Protein AF-A0A9Q2RU84-F1 (afdb_monomer_lite)

Radius of gyration: 15.93 Å; chains: 1; bounding box: 31×32×41 Å

Sequence (48 aa):
MALAACGADGEPVQPTMNAGVSLGTSGVGTHVGLGLRKGPFSVGYRVK

Foldseek 3Di:
DDPPPPPPPPDDQDKDKDWDWDQDPVGIDIKIKIWTDDPVDIDIDMDD

Structure (mmCIF, N/CA/C/O backbone):
data_AF-A0A9Q2RU84-F1
#
_entry.id   AF-A0A9Q2RU84-F1
#
loop_
_atom_site.group_PDB
_atom_site.id
_atom_site.type_symbol
_atom_site.label_atom_id
_atom_site.label_alt_id
_atom_site.label_comp_id
_atom_site.label_asym_id
_atom_site.label_entity_id
_atom_site.label_seq_id
_atom_site.pdbx_PDB_ins_code
_atom_site.Cartn_x
_atom_site.Cartn_y
_atom_site.Cartn_z
_atom_site.occupancy
_atom_site.B_iso_or_equiv
_atom_site.auth_seq_id
_atom_site.auth_comp_id
_atom_site.auth_asym_id
_atom_site.auth_atom_id
_atom_site.pdbx_PDB_model_num
ATOM 1 N N . MET A 1 1 ? -7.446 -20.967 26.512 1.00 39.75 1 MET A N 1
ATOM 2 C CA . MET A 1 1 ? -6.985 -19.611 26.152 1.00 39.75 1 MET A CA 1
ATOM 3 C C . MET A 1 1 ? -7.123 -19.452 24.645 1.00 39.75 1 MET A C 1
ATOM 5 O O . MET A 1 1 ? -6.221 -19.826 23.915 1.00 39.75 1 MET A O 1
ATOM 9 N N . ALA A 1 2 ? -8.281 -19.003 24.172 1.00 52.19 2 ALA A N 1
ATOM 10 C CA . ALA A 1 2 ? -8.483 -18.612 22.782 1.00 52.19 2 ALA A CA 1
ATOM 11 C C . ALA A 1 2 ? -8.835 -17.131 22.845 1.00 52.19 2 ALA A C 1
ATOM 13 O O . ALA A 1 2 ? -9.898 -16.767 23.344 1.00 52.19 2 ALA A O 1
ATOM 14 N N . LEU A 1 3 ? -7.887 -16.275 22.470 1.00 42.66 3 LEU A N 1
ATOM 15 C CA . LEU A 1 3 ? -8.162 -14.860 22.303 1.00 42.66 3 LEU A CA 1
ATOM 16 C C . LEU A 1 3 ? -9.131 -14.798 21.126 1.00 42.66 3 LEU A C 1
ATOM 18 O O . LEU A 1 3 ? -8.714 -15.055 19.998 1.00 42.66 3 LEU A O 1
ATOM 22 N N . ALA A 1 4 ? -10.420 -14.585 21.405 1.00 47.41 4 ALA A N 1
ATOM 23 C CA . ALA A 1 4 ? -11.415 -14.318 20.383 1.00 47.41 4 ALA A CA 1
ATOM 24 C C . ALA A 1 4 ? -10.805 -13.270 19.453 1.00 47.41 4 ALA A C 1
ATOM 26 O O . ALA A 1 4 ? -10.592 -12.122 19.850 1.00 47.41 4 ALA A O 1
ATOM 27 N N . ALA A 1 5 ? -10.424 -13.699 18.250 1.00 52.19 5 ALA A N 1
ATOM 28 C CA . ALA A 1 5 ? -10.044 -12.785 17.201 1.00 52.19 5 ALA A CA 1
ATOM 29 C C . ALA A 1 5 ? -11.220 -11.823 17.092 1.00 52.19 5 ALA A C 1
ATOM 31 O O . ALA A 1 5 ? -12.351 -12.258 16.876 1.00 52.19 5 ALA A O 1
ATOM 32 N N . CYS A 1 6 ? -10.970 -10.550 17.377 1.00 57.53 6 CYS A N 1
ATOM 33 C CA . CYS A 1 6 ? -11.965 -9.494 17.356 1.00 57.53 6 CYS A CA 1
ATOM 34 C C . CYS A 1 6 ? -12.621 -9.467 15.958 1.00 57.53 6 CYS A C 1
ATOM 36 O O 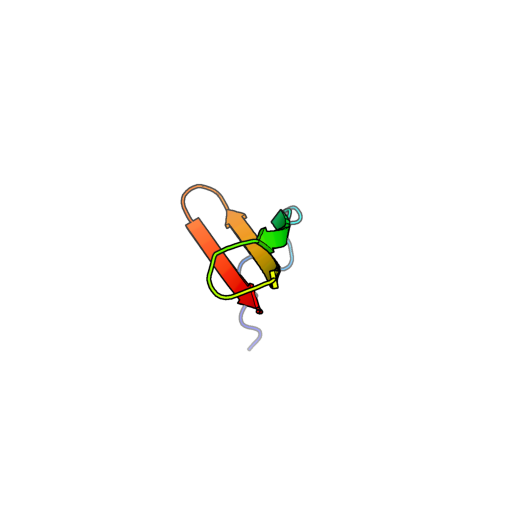. CYS A 1 6 ? -12.128 -8.804 15.051 1.00 57.53 6 CYS A O 1
ATOM 38 N N . GLY A 1 7 ? -13.688 -10.250 15.756 1.00 53.66 7 GLY A N 1
ATOM 39 C CA . GLY A 1 7 ? -14.383 -10.407 14.476 1.00 53.66 7 GLY A CA 1
ATOM 40 C C . GLY A 1 7 ? -14.117 -11.671 13.644 1.00 53.66 7 GLY A C 1
ATOM 41 O O . GLY A 1 7 ? -14.429 -11.623 12.462 1.00 53.66 7 GLY A O 1
ATOM 42 N N . ALA A 1 8 ? -13.611 -12.788 14.188 1.00 54.25 8 ALA A N 1
ATOM 43 C CA . ALA A 1 8 ? -13.623 -14.061 13.431 1.00 54.25 8 ALA A CA 1
ATOM 44 C C . ALA A 1 8 ? -15.040 -14.646 13.216 1.00 54.25 8 ALA A C 1
ATOM 46 O O . ALA A 1 8 ? -15.187 -15.591 12.449 1.00 54.25 8 ALA A O 1
ATOM 47 N N . ASP A 1 9 ? -16.055 -14.057 13.859 1.00 55.47 9 ASP A N 1
ATOM 48 C CA . ASP A 1 9 ? -17.484 -14.383 13.715 1.00 55.47 9 ASP A CA 1
ATOM 49 C C . ASP A 1 9 ? -18.346 -13.118 13.477 1.00 55.47 9 ASP A C 1
ATOM 51 O O . ASP A 1 9 ? -19.494 -13.015 13.894 1.00 55.47 9 ASP A O 1
ATOM 55 N N . GLY A 1 10 ? -17.754 -12.071 12.891 1.00 59.38 10 GLY A N 1
ATOM 56 C CA . GLY A 1 10 ? -18.489 -10.881 12.445 1.00 59.38 10 GLY A CA 1
ATOM 57 C C . GLY A 1 10 ? -18.662 -10.891 10.928 1.00 59.38 10 GLY A C 1
ATOM 58 O O . GLY A 1 10 ? -17.786 -11.415 10.242 1.00 59.38 10 GLY A O 1
ATOM 59 N N . GLU A 1 11 ? -19.750 -10.285 10.421 1.00 59.59 11 GLU A N 1
ATOM 60 C CA . GLU A 1 11 ? -19.990 -10.014 8.987 1.00 59.59 11 GLU A CA 1
ATOM 61 C C . GLU A 1 11 ? -18.660 -9.705 8.267 1.00 59.59 11 GLU A C 1
ATOM 63 O O . GLU A 1 11 ? -17.898 -8.861 8.768 1.00 59.59 11 GLU A O 1
ATOM 68 N N . PRO A 1 12 ? -18.343 -10.374 7.141 1.00 62.78 12 PRO A N 1
ATOM 69 C CA . PRO A 1 12 ? -17.073 -10.202 6.449 1.00 62.78 12 PRO A CA 1
ATOM 70 C C . PRO A 1 12 ? -16.731 -8.719 6.245 1.00 62.78 12 PRO A C 1
ATOM 72 O O . PRO A 1 12 ? -17.446 -7.988 5.558 1.00 62.78 12 PRO A O 1
ATOM 75 N N . VAL A 1 13 ? -15.622 -8.251 6.833 1.00 73.12 13 VAL A N 1
ATOM 76 C CA . VAL A 1 13 ? -15.106 -6.903 6.552 1.00 73.12 13 VAL A CA 1
ATOM 77 C C . VAL A 1 13 ? -14.664 -6.892 5.099 1.00 73.12 13 VAL A C 1
ATOM 79 O O . VAL A 1 13 ? -13.691 -7.559 4.759 1.00 73.12 13 VAL A O 1
ATOM 82 N N . GLN A 1 14 ? -15.372 -6.147 4.250 1.00 82.06 14 GLN A N 1
ATOM 83 C CA . GLN A 1 14 ? -15.044 -6.062 2.830 1.00 82.06 14 GLN A CA 1
ATOM 84 C C . GLN A 1 14 ? -13.714 -5.314 2.649 1.00 82.06 14 GLN A C 1
ATOM 86 O O . GLN A 1 14 ? -13.644 -4.111 2.934 1.00 82.06 14 GLN A O 1
ATOM 91 N N . PRO A 1 15 ? -12.643 -5.994 2.201 1.00 81.19 15 PRO A N 1
ATOM 92 C CA . PRO A 1 15 ? -11.397 -5.322 1.899 1.00 81.19 15 PRO A CA 1
ATOM 93 C C . PRO A 1 15 ? -11.553 -4.477 0.636 1.00 81.19 15 PRO A C 1
ATOM 95 O O . PRO A 1 15 ? -12.259 -4.840 -0.303 1.00 81.19 15 PRO A O 1
ATOM 98 N N . THR A 1 16 ? -10.834 -3.364 0.583 1.00 87.69 16 THR A N 1
ATOM 99 C CA . THR A 1 16 ? -10.666 -2.580 -0.639 1.00 87.69 16 THR A CA 1
ATOM 100 C C . THR A 1 16 ? -9.313 -2.902 -1.249 1.00 87.69 16 THR A C 1
ATOM 102 O O . THR A 1 16 ? -8.296 -2.800 -0.560 1.00 87.69 16 THR A O 1
ATOM 105 N N . MET A 1 17 ? -9.284 -3.237 -2.535 1.00 91.38 17 MET A N 1
ATOM 106 C CA . MET A 1 17 ? -8.045 -3.394 -3.291 1.00 91.38 17 MET A CA 1
ATOM 107 C C . MET A 1 17 ? -7.892 -2.235 -4.272 1.00 91.38 17 MET A C 1
ATOM 109 O O . MET A 1 17 ? -8.821 -1.917 -5.011 1.00 91.38 17 MET A O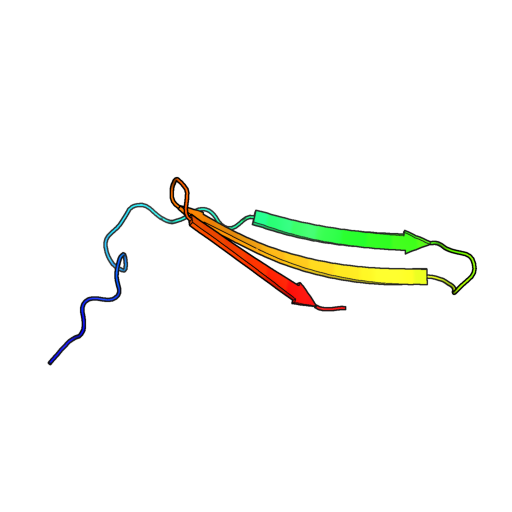 1
ATOM 113 N N . ASN A 1 18 ? -6.711 -1.623 -4.302 1.00 90.81 18 ASN A N 1
ATOM 114 C CA . ASN A 1 18 ? -6.340 -0.641 -5.312 1.00 90.81 18 ASN A CA 1
ATOM 115 C C . ASN A 1 18 ? -5.084 -1.119 -6.043 1.00 90.81 18 ASN A C 1
ATOM 117 O O . ASN A 1 18 ? -4.067 -1.384 -5.416 1.00 90.81 18 ASN A O 1
ATOM 121 N N .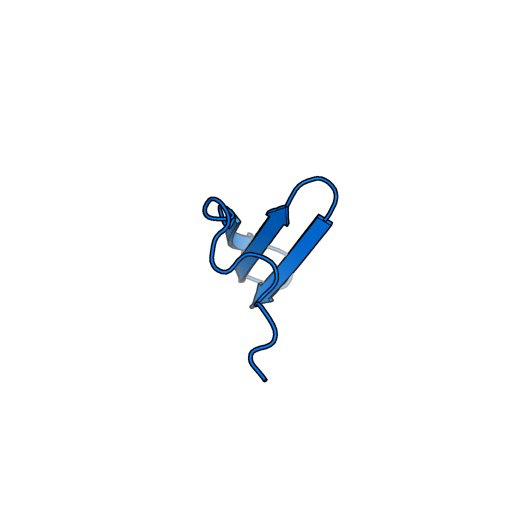 ALA A 1 19 ? -5.134 -1.200 -7.365 1.00 92.81 19 ALA A N 1
ATOM 122 C CA . ALA A 1 19 ? -3.959 -1.432 -8.196 1.00 92.81 19 ALA A CA 1
ATOM 123 C C . ALA A 1 19 ? -3.838 -0.268 -9.174 1.00 92.81 19 ALA A C 1
ATOM 125 O O . ALA A 1 19 ? -4.843 0.183 -9.724 1.00 92.81 19 ALA A O 1
ATOM 126 N N . GLY A 1 20 ? -2.629 0.249 -9.356 1.00 93.75 20 GLY A N 1
ATOM 127 C CA . GLY A 1 20 ? -2.414 1.415 -10.196 1.00 93.75 20 GLY A CA 1
ATOM 128 C C . GLY A 1 20 ? -1.048 1.420 -10.852 1.00 93.75 20 GLY A C 1
ATOM 129 O O . GLY A 1 20 ? -0.079 0.863 -10.335 1.00 93.75 20 GLY A O 1
ATOM 130 N N . VAL A 1 21 ? -0.991 2.092 -11.996 1.00 93.69 21 VAL A N 1
ATOM 131 C CA . VAL A 1 21 ? 0.243 2.424 -12.701 1.00 93.69 21 VAL A CA 1
ATOM 132 C C . VAL A 1 21 ? 0.376 3.940 -12.680 1.00 93.69 21 VAL A C 1
ATOM 134 O O . VAL A 1 21 ? -0.581 4.662 -12.952 1.00 93.69 21 VAL A O 1
ATOM 137 N N . SER A 1 22 ? 1.550 4.433 -12.3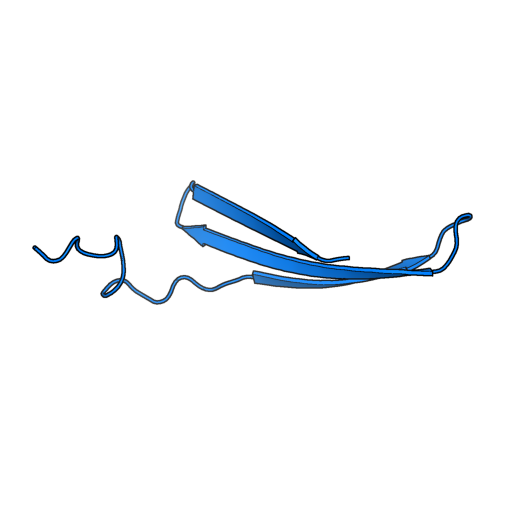18 1.00 91.12 22 SER A N 1
ATOM 138 C CA . SER A 1 22 ? 1.874 5.853 -12.268 1.00 91.12 22 SER A CA 1
ATOM 139 C C . SER A 1 22 ? 2.990 6.137 -13.261 1.00 91.12 22 SER A C 1
ATOM 141 O O . SER A 1 22 ? 4.012 5.453 -13.254 1.00 91.12 22 SER A O 1
ATOM 143 N N . LEU A 1 23 ? 2.787 7.138 -14.116 1.00 93.94 23 LEU A N 1
ATOM 144 C CA . LEU A 1 23 ? 3.800 7.643 -15.035 1.00 93.94 23 LEU A CA 1
ATOM 145 C C . LEU A 1 23 ? 4.215 9.037 -14.571 1.00 93.94 23 LEU A C 1
ATOM 147 O O . LEU A 1 23 ? 3.364 9.890 -14.324 1.00 93.94 23 LEU A O 1
ATOM 151 N N . GLY A 1 24 ? 5.517 9.266 -14.457 1.00 91.62 24 GLY 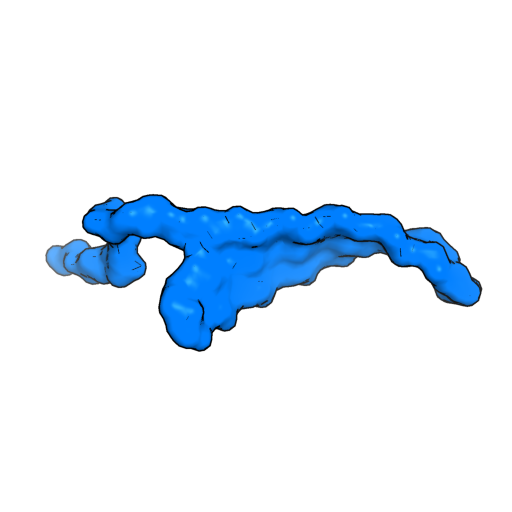A N 1
ATOM 152 C CA . GLY A 1 24 ? 6.079 10.565 -14.114 1.00 91.62 24 GLY A CA 1
ATOM 153 C C . GLY A 1 24 ? 7.447 10.764 -14.748 1.00 91.62 24 GLY A C 1
ATOM 154 O O . GLY A 1 24 ? 7.973 9.891 -15.435 1.00 91.62 24 GLY A O 1
ATOM 155 N N . THR A 1 25 ? 8.060 11.912 -14.484 1.00 92.00 25 THR A N 1
ATOM 156 C CA . THR A 1 25 ? 9.420 12.231 -14.947 1.00 92.00 25 THR A CA 1
ATOM 157 C C . THR A 1 25 ? 10.481 11.248 -14.447 1.00 92.00 25 THR A C 1
ATOM 159 O O . THR A 1 25 ? 11.518 11.099 -15.082 1.00 92.00 25 THR A O 1
ATOM 162 N N . SER A 1 26 ? 10.220 10.544 -13.344 1.00 89.88 26 SER A N 1
ATOM 163 C CA . SER A 1 26 ? 11.070 9.484 -12.788 1.00 89.88 26 SER A CA 1
ATOM 164 C C . SER A 1 26 ? 10.812 8.087 -13.376 1.00 89.88 26 SER A C 1
ATOM 166 O O . SER A 1 26 ? 11.457 7.128 -12.955 1.00 89.88 26 SER A O 1
ATOM 168 N N . GLY A 1 27 ? 9.899 7.956 -14.344 1.00 91.00 27 GLY A N 1
ATOM 169 C CA . GLY A 1 27 ? 9.591 6.705 -15.037 1.00 91.00 27 GLY A CA 1
ATOM 170 C C . GLY A 1 27 ? 8.200 6.149 -14.729 1.00 91.00 27 GLY A C 1
ATOM 171 O O . GLY A 1 27 ? 7.279 6.881 -14.358 1.00 91.00 27 GLY A O 1
ATOM 172 N N . VAL A 1 28 ? 8.050 4.836 -14.930 1.00 93.38 28 VAL A N 1
ATOM 173 C CA . VAL A 1 28 ? 6.797 4.092 -14.734 1.00 93.38 28 VAL A CA 1
ATOM 174 C C . VAL A 1 28 ? 6.895 3.258 -13.461 1.00 93.38 28 VAL A C 1
ATOM 176 O O . VAL A 1 28 ? 7.851 2.506 -13.284 1.00 93.38 28 VAL A O 1
ATOM 179 N N . GLY A 1 29 ? 5.905 3.381 -12.580 1.00 92.88 29 GLY A N 1
ATOM 180 C CA . GLY A 1 29 ? 5.807 2.598 -11.353 1.00 92.88 29 GLY A CA 1
ATOM 181 C C . GLY A 1 29 ? 4.447 1.934 -11.216 1.00 92.88 29 GLY A C 1
ATOM 182 O O . GLY A 1 29 ? 3.422 2.527 -11.544 1.00 92.88 29 GLY A O 1
ATOM 183 N N . THR A 1 30 ? 4.430 0.710 -10.708 1.00 93.69 30 THR A N 1
ATOM 184 C CA . THR A 1 30 ? 3.212 0.040 -10.252 1.00 93.69 30 THR A CA 1
ATOM 185 C C . THR A 1 30 ? 3.020 0.275 -8.761 1.00 93.69 30 THR A C 1
ATOM 187 O O . THR A 1 30 ? 3.940 0.690 -8.060 1.00 93.69 30 THR A O 1
ATOM 190 N N . HIS A 1 31 ? 1.804 0.065 -8.277 1.00 91.56 31 HIS A N 1
ATOM 191 C CA . HIS A 1 31 ? 1.552 -0.112 -6.857 1.00 91.56 31 HIS A CA 1
ATOM 192 C C . HIS A 1 31 ? 0.294 -0.947 -6.655 1.00 91.56 31 HIS A C 1
ATOM 194 O O . HIS A 1 31 ? -0.668 -0.855 -7.424 1.00 91.56 31 HIS A O 1
ATOM 200 N N . VAL A 1 32 ? 0.282 -1.713 -5.569 1.00 94.19 32 VAL A N 1
ATOM 201 C CA . VAL A 1 32 ? -0.899 -2.433 -5.094 1.00 94.19 32 VAL A CA 1
ATOM 202 C C . VAL A 1 32 ? -1.134 -2.060 -3.638 1.00 94.19 32 VAL A C 1
ATOM 204 O O . VAL A 1 32 ? -0.220 -2.053 -2.821 1.00 94.19 32 VAL A O 1
ATOM 207 N N . GLY A 1 33 ? -2.363 -1.693 -3.305 1.00 92.94 33 GLY A N 1
ATOM 208 C CA . GLY A 1 33 ? -2.793 -1.368 -1.958 1.00 92.94 33 GLY A CA 1
ATOM 209 C C . GLY A 1 33 ? -3.959 -2.241 -1.526 1.00 92.94 33 GLY A C 1
ATOM 210 O O . GLY A 1 33 ? -4.857 -2.548 -2.309 1.00 92.94 33 GLY A O 1
ATOM 211 N N . LEU A 1 34 ? -3.916 -2.631 -0.261 1.00 92.50 34 LEU A N 1
ATOM 212 C CA . LEU A 1 34 ? -4.953 -3.357 0.448 1.00 92.50 34 LEU A CA 1
ATOM 213 C C . LEU A 1 34 ? -5.434 -2.471 1.593 1.00 92.50 34 LEU A C 1
ATOM 215 O O . LEU A 1 34 ? -4.629 -1.908 2.335 1.00 92.50 34 LEU A O 1
ATOM 219 N N . GLY A 1 35 ? -6.744 -2.336 1.732 1.00 89.69 35 GLY A N 1
ATOM 220 C CA . GLY A 1 35 ? -7.373 -1.559 2.788 1.00 89.69 35 GLY A CA 1
ATOM 221 C C . GLY A 1 35 ? -8.448 -2.369 3.488 1.00 89.69 35 GLY A C 1
ATOM 222 O O . GLY A 1 35 ? -9.192 -3.107 2.851 1.00 89.69 35 GLY A O 1
ATOM 223 N N . LEU A 1 36 ? -8.542 -2.211 4.800 1.00 89.00 36 LEU A N 1
ATOM 224 C CA . LEU A 1 36 ? -9.628 -2.732 5.619 1.00 89.00 36 LEU A CA 1
ATOM 225 C C . LEU A 1 36 ? -10.315 -1.552 6.295 1.00 89.00 36 LEU A C 1
ATOM 227 O O . LEU A 1 36 ? -9.644 -0.671 6.839 1.00 89.00 36 LEU A O 1
ATOM 231 N N . ARG A 1 37 ? -11.648 -1.526 6.261 1.00 84.44 37 ARG A N 1
ATOM 232 C CA . ARG A 1 37 ? -12.458 -0.476 6.889 1.00 84.44 37 ARG A CA 1
ATOM 233 C C . ARG A 1 37 ? -13.546 -1.109 7.741 1.00 84.44 37 ARG A C 1
ATOM 235 O O . ARG A 1 37 ? -14.308 -1.936 7.254 1.00 84.44 37 ARG A O 1
ATOM 242 N N . LYS A 1 38 ? -13.629 -0.710 9.009 1.00 80.50 38 LYS A N 1
ATOM 243 C CA . LYS A 1 38 ? -14.671 -1.147 9.944 1.00 80.50 38 LYS A CA 1
ATOM 244 C C . LYS A 1 38 ? -15.152 0.051 10.757 1.00 80.50 38 LYS A C 1
ATOM 246 O O . LYS A 1 38 ? -14.489 0.474 11.702 1.00 80.50 38 LYS A O 1
ATOM 251 N N . GLY A 1 39 ? -16.296 0.616 10.367 1.00 80.06 39 GLY A N 1
ATOM 252 C CA . GLY A 1 39 ? -16.805 1.859 10.954 1.00 80.06 39 GLY A CA 1
ATOM 253 C C . GLY A 1 39 ? -15.762 2.988 10.858 1.00 80.06 39 GLY A C 1
ATOM 254 O O . GLY A 1 39 ? -15.244 3.223 9.766 1.00 80.06 39 GLY A O 1
ATOM 255 N N . PRO A 1 40 ? -15.405 3.666 11.966 1.00 83.25 40 PRO A N 1
ATOM 256 C CA . PRO A 1 40 ? -14.397 4.729 11.958 1.00 83.25 40 PRO A CA 1
ATOM 257 C C . PRO A 1 40 ? -12.947 4.215 11.871 1.00 83.25 40 PRO A C 1
ATOM 259 O O . PRO A 1 40 ? -12.027 5.012 11.707 1.00 83.25 40 PRO A O 1
ATOM 262 N N . PHE A 1 41 ? -12.712 2.903 11.987 1.00 79.62 41 PHE A N 1
ATOM 263 C CA . PHE A 1 41 ? -11.372 2.322 11.938 1.00 79.62 41 PHE A CA 1
ATOM 264 C C . PHE A 1 41 ? -10.977 1.959 10.502 1.00 79.62 41 PHE A C 1
ATOM 266 O O . PHE A 1 41 ? -11.755 1.350 9.764 1.00 79.62 41 PHE A O 1
ATOM 273 N N . SER A 1 42 ? -9.761 2.328 10.090 1.00 85.81 42 SER A N 1
ATOM 274 C CA . SER A 1 42 ? -9.212 2.020 8.765 1.00 85.81 42 SER A CA 1
ATOM 275 C C . SER A 1 42 ? -7.738 1.632 8.869 1.00 85.81 42 SER A C 1
ATOM 277 O O . SER A 1 42 ? -6.963 2.329 9.517 1.00 85.81 42 SER A O 1
ATOM 279 N N . VAL A 1 43 ? -7.347 0.550 8.194 1.00 88.94 43 VAL A N 1
ATOM 280 C CA . VAL A 1 43 ? -5.949 0.108 8.066 1.00 88.94 43 VAL A CA 1
ATOM 281 C C . VAL A 1 43 ? -5.631 -0.048 6.591 1.00 88.94 43 VAL A C 1
ATOM 283 O O . VAL A 1 43 ? -6.421 -0.624 5.847 1.00 88.94 43 VAL A O 1
ATOM 286 N N . GLY A 1 44 ? -4.484 0.476 6.169 1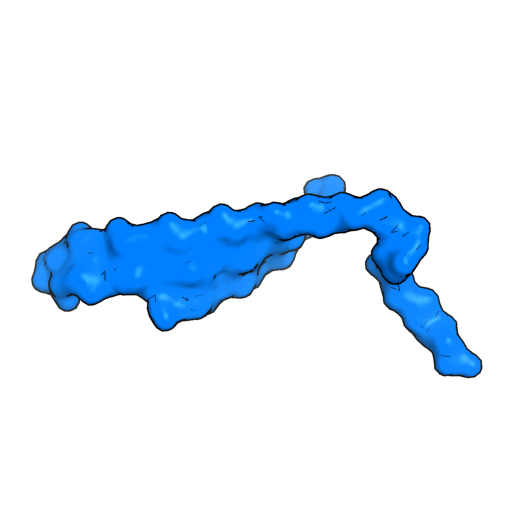.00 91.25 44 GLY A N 1
ATOM 287 C CA . GLY A 1 44 ? -4.010 0.378 4.795 1.00 91.25 44 GLY A CA 1
ATOM 288 C C . GLY A 1 44 ? -2.596 -0.179 4.737 1.00 91.25 44 GLY A C 1
ATOM 289 O O . GLY A 1 44 ? -1.743 0.197 5.537 1.00 91.25 44 GLY A O 1
ATOM 290 N N . TYR A 1 45 ? -2.351 -1.042 3.760 1.00 91.69 45 TYR A N 1
ATOM 291 C CA . TYR A 1 45 ? -1.035 -1.554 3.409 1.00 91.69 45 TYR A CA 1
ATOM 292 C C . TYR A 1 45 ? -0.805 -1.347 1.913 1.00 91.69 45 TYR A C 1
ATOM 294 O O . TYR A 1 45 ? -1.692 -1.621 1.109 1.00 91.69 45 TYR A O 1
ATOM 302 N N . ARG A 1 46 ? 0.365 -0.835 1.525 1.00 91.00 46 ARG A N 1
ATOM 303 C CA . ARG A 1 46 ? 0.711 -0.583 0.121 1.00 91.00 46 ARG A CA 1
ATOM 304 C C . ARG A 1 46 ? 2.056 -1.212 -0.200 1.00 91.00 46 ARG A C 1
ATOM 306 O O . ARG A 1 46 ? 3.048 -0.895 0.450 1.00 91.00 46 ARG A O 1
ATOM 313 N N . VAL A 1 47 ? 2.073 -2.048 -1.230 1.00 86.06 47 VAL A N 1
ATOM 314 C CA . VAL A 1 47 ? 3.282 -2.571 -1.864 1.00 86.06 47 VAL A CA 1
ATOM 315 C C . VAL A 1 47 ? 3.550 -1.823 -3.167 1.00 86.06 47 VAL A C 1
ATOM 317 O O . VAL A 1 47 ? 2.625 -1.339 -3.829 1.00 86.06 47 VAL A O 1
ATOM 320 N N . LYS A 1 48 ? 4.836 -1.672 -3.473 1.00 77.12 48 LYS A N 1
ATOM 321 C CA . LYS A 1 48 ? 5.356 -1.011 -4.670 1.00 77.12 48 LYS A CA 1
ATOM 322 C C . LYS A 1 48 ? 5.471 -2.030 -5.800 1.00 77.12 48 LYS A C 1
ATOM 324 O O . LYS A 1 48 ? 5.983 -3.126 -5.497 1.00 77.12 48 LYS A O 1
#

pLDDT: mean 79.64, std 16.38, range [39.75, 94.19]

Secondary structure (DSSP, 8-state):
-----TTTTSS----EEEEEEEEETTEEEEEEEEEEEETTEEEEEEE-

Organism: NCBI:txid1402135